Protein AF-A0AAJ5VWS6-F1 (afdb_monomer)

Mean predicted aligned error: 6.66 Å

pLDDT: mean 84.92, std 9.23, range [53.53, 93.94]

Solvent-accessible surface area (backbone atoms only — not comparable to full-atom values): 3849 Å² total; per-residue (Å²): 138,56,67,58,59,52,16,51,53,39,30,52,55,18,49,56,49,26,52,54,27,52,52,50,52,60,44,35,76,69,73,82,41,92,62,62,59,71,57,38,50,50,51,28,52,50,21,51,50,46,24,52,53,18,51,49,49,35,51,50,52,52,51,52,53,51,52,53,53,60,75,74,106

Secondary structure (DSSP, 8-state):
--HHHHHHHHHHHHHHHHHHHHHHHHHHTTTS----HHHHHHHHHHHHHHHHHHHHHHHHHHHHHHHHHHHH-

InterPro domains:
  IPR010930 Flagellar basal-body/hook protein, C-terminal domain [PF06429] (37-70)

Organism: NCBI:txid3121372

Nearest PDB structures (foldseek):
  6tz9-assembly1_A  TM=8.507E-01  e=3.010E+00  Homo sapiens
  8jut-assembly1_D  TM=7.472E-01  e=1.473E+00  Rattus norvegicus
  7aal-assembly1_B  TM=7.802E-01  e=5.402E+00  Homo sapiens
  6zw6-assembly1_A  TM=7.369E-01  e=6.565E+00  Nostoc punctiforme

Structure (mmCIF, N/CA/C/O backbone):
data_AF-A0AAJ5VWS6-F1
#
_entry.id   AF-A0AAJ5VWS6-F1
#
loop_
_atom_site.group_PDB
_atom_site.id
_atom_site.type_symbol
_atom_site.label_atom_id
_atom_site.label_alt_id
_atom_site.label_comp_id
_atom_site.label_asym_id
_atom_site.label_entity_id
_atom_site.label_seq_id
_atom_site.pdbx_PDB_ins_code
_atom_site.Cartn_x
_atom_site.Cartn_y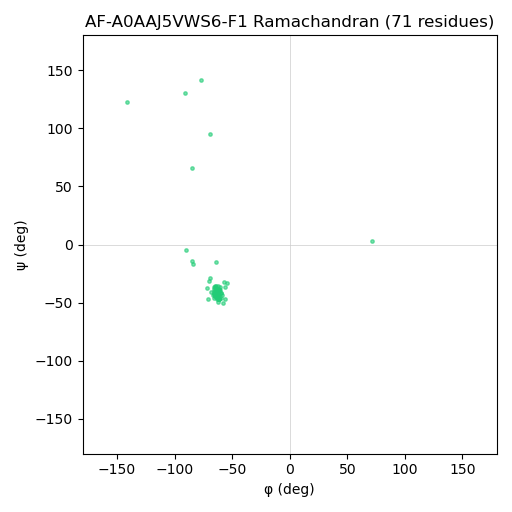
_atom_site.Cartn_z
_atom_site.occupancy
_atom_site.B_iso_or_equiv
_atom_site.auth_seq_id
_atom_site.auth_comp_id
_atom_site.auth_asym_id
_atom_site.auth_atom_id
_atom_site.pdbx_PDB_model_num
ATOM 1 N N . MET A 1 1 ? 3.483 4.562 -20.629 1.00 53.53 1 MET A N 1
ATOM 2 C CA . MET A 1 1 ? 2.909 4.067 -19.359 1.00 53.53 1 MET A CA 1
ATOM 3 C C . MET A 1 1 ? 4.061 3.411 -18.611 1.00 53.53 1 MET A C 1
ATOM 5 O O . MET A 1 1 ? 4.535 2.380 -19.063 1.00 53.53 1 MET A O 1
ATOM 9 N N . ASN A 1 2 ? 4.622 4.075 -17.596 1.00 75.56 2 ASN A N 1
ATOM 10 C CA . ASN A 1 2 ? 5.903 3.666 -17.004 1.00 75.56 2 ASN A CA 1
ATOM 11 C C . ASN A 1 2 ? 5.658 2.702 -15.841 1.00 75.56 2 ASN A C 1
ATOM 13 O O . ASN A 1 2 ? 4.866 3.002 -14.949 1.00 75.56 2 ASN A O 1
ATOM 17 N N . ILE A 1 3 ? 6.354 1.569 -15.814 1.00 77.62 3 ILE A N 1
ATOM 18 C CA . ILE A 1 3 ? 6.194 0.544 -14.772 1.00 77.62 3 ILE A CA 1
ATOM 19 C C . ILE A 1 3 ? 6.438 1.098 -13.355 1.00 77.62 3 ILE A C 1
ATOM 21 O O . ILE A 1 3 ? 5.721 0.744 -12.421 1.00 77.62 3 ILE A O 1
ATOM 25 N N . SER A 1 4 ? 7.334 2.081 -13.215 1.00 80.50 4 SER A N 1
ATOM 26 C CA . SER A 1 4 ? 7.577 2.801 -11.959 1.00 80.50 4 SER A CA 1
ATOM 27 C C . SER A 1 4 ? 6.369 3.622 -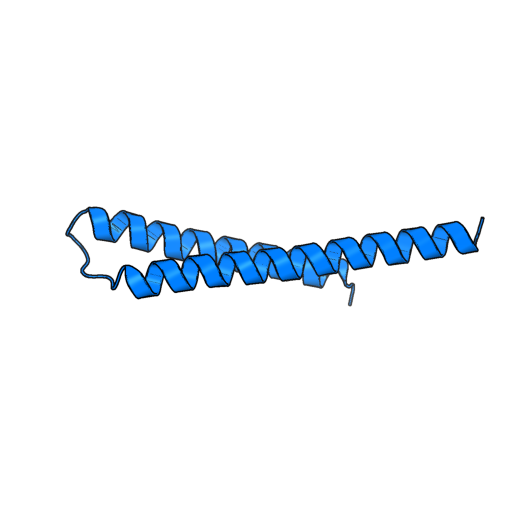11.499 1.00 80.50 4 SER A C 1
ATOM 29 O O . SER A 1 4 ? 6.082 3.663 -10.309 1.00 80.50 4 SER A O 1
ATOM 31 N N . SER A 1 5 ? 5.613 4.233 -12.425 1.00 83.62 5 SER A N 1
ATOM 32 C CA . SER A 1 5 ? 4.378 4.960 -12.078 1.00 83.62 5 SER A CA 1
ATOM 33 C C . SER A 1 5 ? 3.251 4.026 -11.630 1.00 83.62 5 SER A C 1
ATOM 35 O O . SER A 1 5 ? 2.472 4.395 -10.758 1.00 83.62 5 SER A O 1
ATOM 37 N N . ILE A 1 6 ? 3.199 2.801 -12.167 1.00 84.06 6 ILE A N 1
ATOM 38 C CA . ILE A 1 6 ? 2.231 1.774 -11.753 1.00 84.06 6 ILE A CA 1
ATOM 39 C C . ILE A 1 6 ? 2.588 1.253 -10.358 1.00 84.06 6 ILE A C 1
ATOM 41 O O . ILE A 1 6 ? 1.719 1.198 -9.491 1.00 84.06 6 ILE A O 1
ATOM 45 N N . GLY A 1 7 ? 3.865 0.934 -10.121 1.00 85.88 7 GLY A N 1
ATOM 46 C CA . GLY A 1 7 ? 4.350 0.517 -8.803 1.00 85.88 7 GLY A CA 1
ATOM 47 C C . GLY A 1 7 ? 4.122 1.589 -7.735 1.00 85.88 7 GLY A C 1
ATOM 48 O O . GLY A 1 7 ? 3.579 1.292 -6.675 1.00 85.88 7 GLY A O 1
ATOM 49 N N . ALA A 1 8 ? 4.446 2.851 -8.030 1.00 88.62 8 ALA A N 1
ATOM 50 C CA . ALA A 1 8 ? 4.226 3.965 -7.107 1.00 88.62 8 ALA A CA 1
ATOM 51 C C . ALA A 1 8 ? 2.737 4.199 -6.799 1.00 88.62 8 ALA A C 1
ATOM 53 O O . ALA A 1 8 ? 2.368 4.347 -5.635 1.00 88.62 8 ALA A O 1
ATOM 54 N N . ALA A 1 9 ? 1.869 4.180 -7.816 1.00 89.69 9 ALA A N 1
ATOM 55 C CA . ALA A 1 9 ? 0.427 4.329 -7.621 1.00 89.69 9 ALA A CA 1
ATOM 56 C C . ALA A 1 9 ? -0.186 3.153 -6.839 1.00 89.69 9 ALA A C 1
ATOM 58 O O . ALA A 1 9 ? -1.083 3.359 -6.021 1.00 89.69 9 ALA A O 1
ATOM 59 N N . GLY A 1 10 ? 0.303 1.929 -7.069 1.00 87.38 10 GLY A N 1
ATOM 60 C CA . GLY A 1 10 ? -0.095 0.740 -6.316 1.00 87.38 10 GLY A CA 1
ATOM 61 C C . GLY A 1 10 ? 0.294 0.831 -4.842 1.00 87.38 10 GLY A C 1
ATOM 62 O O . GLY A 1 10 ? -0.544 0.596 -3.976 1.00 87.38 10 GLY A O 1
ATOM 63 N N . MET A 1 11 ? 1.526 1.267 -4.558 1.00 89.75 11 MET A N 1
ATOM 64 C CA . MET A 1 11 ? 1.995 1.502 -3.189 1.00 89.75 11 MET A CA 1
ATOM 65 C C . MET A 1 11 ? 1.170 2.574 -2.469 1.00 89.75 11 MET A C 1
ATOM 67 O O . MET A 1 11 ? 0.734 2.331 -1.352 1.00 89.75 11 MET A O 1
ATOM 71 N N . LEU A 1 12 ? 0.900 3.720 -3.107 1.00 93.00 12 LEU A N 1
ATOM 72 C CA . LEU A 1 12 ? 0.073 4.790 -2.524 1.00 93.00 12 LEU A CA 1
ATOM 73 C C . LEU A 1 12 ? -1.327 4.294 -2.151 1.00 93.00 12 LEU A C 1
ATOM 75 O O . LEU A 1 12 ? -1.757 4.445 -1.013 1.00 93.00 12 LEU A O 1
ATOM 79 N N . ARG A 1 13 ? -2.008 3.619 -3.083 1.00 92.25 13 ARG A N 1
ATOM 80 C CA . ARG A 1 13 ? -3.350 3.077 -2.836 1.00 92.25 13 ARG A CA 1
ATOM 81 C C . ARG A 1 13 ? -3.362 2.045 -1.705 1.00 92.25 13 ARG A C 1
ATOM 83 O O . ARG A 1 13 ? -4.319 1.990 -0.934 1.00 92.25 13 ARG A O 1
ATOM 90 N N . ALA A 1 14 ? -2.339 1.196 -1.640 1.00 91.38 14 ALA A N 1
ATOM 91 C CA . ALA A 1 14 ? -2.210 0.204 -0.582 1.00 91.38 14 ALA A CA 1
ATOM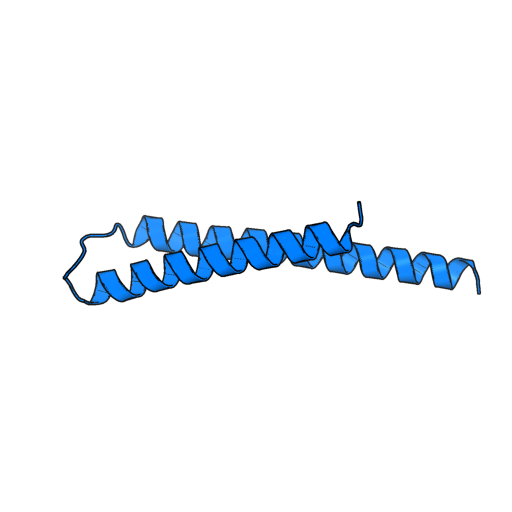 92 C C . ALA A 1 14 ? -1.987 0.870 0.787 1.00 91.38 14 ALA A C 1
ATOM 94 O O . ALA A 1 14 ? -2.618 0.464 1.760 1.00 91.38 14 ALA A O 1
ATOM 95 N N . SER A 1 15 ? -1.177 1.932 0.846 1.00 90.88 15 SER A N 1
ATOM 96 C CA . SER A 1 15 ? -0.985 2.736 2.058 1.00 90.88 15 SER A CA 1
ATOM 97 C C . SER A 1 15 ? -2.284 3.387 2.537 1.00 90.88 15 SER A C 1
ATOM 99 O O . SER A 1 15 ? -2.624 3.243 3.709 1.00 90.88 15 SER A O 1
ATOM 101 N N . ASP A 1 16 ? -3.053 4.014 1.640 1.00 93.94 16 ASP A N 1
ATOM 102 C CA . ASP A 1 16 ? -4.338 4.638 1.992 1.00 93.94 16 ASP A CA 1
ATOM 103 C C . ASP A 1 16 ? -5.320 3.607 2.576 1.00 93.94 16 ASP A C 1
ATOM 105 O O . ASP A 1 16 ? -6.009 3.851 3.569 1.00 93.94 16 ASP A O 1
ATOM 109 N N . ARG A 1 17 ? -5.372 2.409 1.972 1.00 90.56 17 ARG A N 1
ATOM 110 C CA . ARG A 1 17 ? -6.199 1.300 2.467 1.00 90.56 17 ARG A CA 1
ATOM 111 C C . ARG A 1 17 ? -5.736 0.791 3.826 1.00 90.56 17 ARG A C 1
ATOM 113 O O . ARG A 1 17 ? -6.577 0.538 4.685 1.00 90.56 17 ARG A O 1
ATOM 120 N N . PHE A 1 18 ? -4.428 0.652 4.020 1.00 91.94 18 PHE A N 1
ATOM 121 C CA . PHE A 1 18 ? -3.850 0.230 5.290 1.00 91.94 18 PHE A CA 1
ATOM 122 C C . PHE A 1 18 ? -4.193 1.222 6.410 1.00 91.94 18 PHE A C 1
ATOM 124 O O . PHE A 1 18 ? -4.668 0.809 7.466 1.00 91.94 18 PHE A O 1
ATOM 131 N N . GLU A 1 19 ? -4.028 2.524 6.166 1.00 91.56 19 GLU A N 1
ATOM 132 C CA . GLU A 1 19 ? 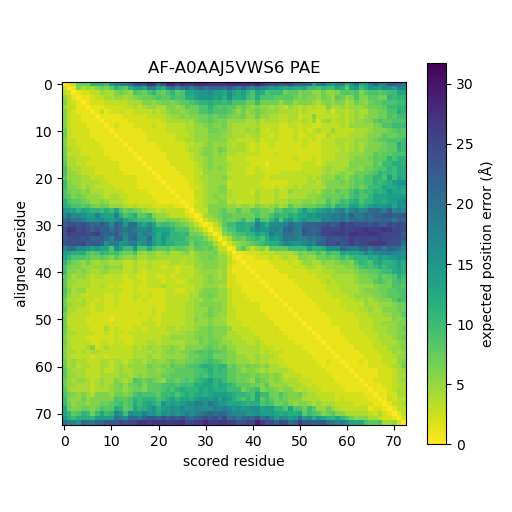-4.347 3.580 7.134 1.00 91.56 19 GLU A CA 1
ATOM 133 C C . GLU A 1 19 ? -5.837 3.595 7.497 1.00 91.56 19 GLU A C 1
ATOM 135 O O . GLU A 1 19 ? -6.200 3.684 8.676 1.00 91.56 19 GLU A O 1
ATOM 140 N N . ALA A 1 20 ? -6.711 3.440 6.501 1.00 90.31 20 ALA A N 1
ATOM 141 C CA . ALA A 1 20 ? -8.147 3.357 6.728 1.00 90.31 20 ALA A CA 1
ATOM 142 C C . ALA A 1 20 ? -8.516 2.151 7.612 1.00 90.31 20 ALA A C 1
ATOM 144 O O . ALA A 1 20 ? -9.305 2.302 8.546 1.00 90.31 20 ALA A O 1
ATOM 145 N N . SER A 1 21 ? -7.942 0.971 7.348 1.00 86.94 21 SER A N 1
ATOM 146 C CA . SER A 1 21 ? -8.177 -0.234 8.158 1.00 86.94 21 SER A CA 1
ATOM 147 C C . SER A 1 21 ? -7.606 -0.098 9.570 1.00 86.94 21 SER A C 1
ATOM 149 O O . SER A 1 21 ? -8.302 -0.394 10.538 1.00 86.94 21 SER A O 1
ATOM 151 N N . ALA A 1 22 ? -6.394 0.441 9.722 1.00 87.06 22 ALA A N 1
ATOM 152 C CA . ALA A 1 22 ? -5.794 0.703 11.030 1.00 87.06 22 ALA A CA 1
ATOM 153 C C . ALA A 1 22 ? -6.638 1.681 11.867 1.00 87.06 22 ALA A C 1
ATOM 155 O O . ALA A 1 22 ? -6.828 1.481 13.068 1.00 87.06 22 ALA A O 1
ATOM 156 N N . THR A 1 23 ? -7.206 2.706 11.225 1.00 88.25 23 THR A N 1
ATOM 157 C CA . THR A 1 23 ? -8.107 3.663 11.879 1.00 88.25 23 THR A CA 1
ATOM 158 C C . THR A 1 23 ? -9.393 2.991 12.361 1.00 88.25 23 THR A C 1
ATOM 160 O O . THR A 1 23 ? -9.835 3.272 13.476 1.00 88.25 23 THR A O 1
ATOM 163 N N . ARG A 1 24 ? -9.983 2.084 11.567 1.00 84.94 24 ARG A N 1
ATOM 164 C CA . ARG A 1 24 ? -11.163 1.303 11.984 1.00 84.94 24 ARG A CA 1
ATOM 165 C C . ARG A 1 24 ? -10.844 0.397 13.173 1.00 84.94 24 ARG A C 1
ATOM 167 O O . ARG A 1 24 ? -11.541 0.466 14.179 1.00 84.94 24 ARG A O 1
ATOM 174 N N . ILE A 1 25 ? -9.725 -0.329 13.126 1.00 85.00 25 ILE A N 1
ATOM 175 C CA . ILE A 1 25 ? -9.246 -1.171 14.238 1.00 85.00 25 ILE A CA 1
ATOM 176 C C . ILE A 1 25 ? -9.083 -0.353 15.528 1.00 85.00 25 ILE A C 1
ATOM 178 O O . ILE A 1 25 ? -9.551 -0.763 16.592 1.00 85.00 25 ILE A O 1
ATOM 182 N N . ALA A 1 26 ? -8.452 0.822 15.441 1.00 85.12 26 ALA A N 1
ATOM 183 C CA . ALA A 1 26 ? -8.252 1.700 16.592 1.00 85.12 26 ALA A CA 1
ATOM 184 C C . ALA A 1 26 ? -9.581 2.190 17.192 1.00 85.12 26 ALA A C 1
ATOM 186 O O . ALA A 1 26 ? -9.703 2.302 18.412 1.00 85.12 26 ALA A O 1
ATOM 187 N N . ARG A 1 27 ? -10.593 2.445 16.351 1.00 82.19 27 ARG A N 1
ATOM 188 C CA . ARG A 1 27 ? -11.935 2.860 16.790 1.00 82.19 27 ARG A CA 1
ATOM 189 C C . ARG A 1 27 ? -12.718 1.727 17.441 1.00 82.19 27 ARG A C 1
ATOM 191 O O . ARG A 1 27 ? -13.359 1.977 18.461 1.00 82.19 27 ARG A O 1
ATOM 198 N N . THR A 1 28 ? -12.596 0.491 16.960 1.00 78.06 28 THR A N 1
ATOM 199 C CA . THR A 1 28 ? -13.211 -0.692 17.593 1.00 78.06 28 THR A CA 1
ATOM 200 C C . THR A 1 28 ? -12.782 -0.843 19.056 1.00 78.06 28 THR A C 1
ATOM 202 O O . THR A 1 28 ? -13.600 -1.156 19.920 1.00 78.06 28 THR A O 1
ATOM 205 N N . GLY A 1 29 ? -11.525 -0.517 19.380 1.00 69.25 29 GLY A N 1
ATOM 206 C CA . GLY A 1 29 ? -11.014 -0.523 20.758 1.00 69.25 29 GLY A CA 1
ATOM 207 C C . GLY A 1 29 ? -11.670 0.495 21.706 1.00 69.25 29 GLY A C 1
ATOM 208 O O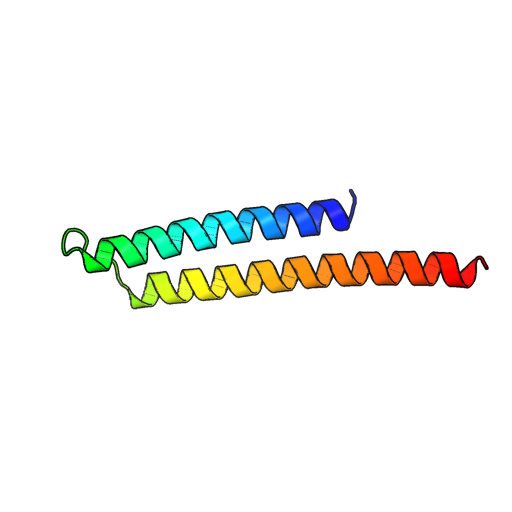 . GLY A 1 29 ? -11.530 0.369 22.919 1.00 69.25 29 GLY A O 1
ATOM 209 N N . THR A 1 30 ? -12.405 1.484 21.185 1.00 74.19 30 THR A N 1
ATOM 210 C CA . THR A 1 30 ? -13.083 2.524 21.985 1.00 74.19 30 THR A CA 1
ATOM 211 C C . THR A 1 30 ? -14.511 2.153 22.397 1.00 74.19 30 THR A C 1
ATOM 213 O O . THR A 1 30 ? -15.155 2.907 23.125 1.00 74.19 30 THR A O 1
ATOM 216 N N . GLY A 1 31 ? -15.026 1.006 21.935 1.00 64.75 31 GLY A N 1
ATOM 217 C CA . GLY A 1 31 ? -16.380 0.533 22.246 1.00 64.75 31 GLY A CA 1
ATOM 218 C C . GLY A 1 31 ? -17.513 1.324 21.577 1.00 64.75 31 GLY A C 1
ATOM 219 O O . GLY A 1 31 ? -18.677 1.027 21.830 1.00 64.75 31 GLY A O 1
ATOM 220 N N . GLN A 1 32 ? -17.200 2.312 20.729 1.00 61.12 32 GLN A N 1
ATOM 221 C CA . GLN A 1 32 ? -18.199 3.090 19.982 1.00 61.12 32 GLN A CA 1
ATOM 222 C C . GLN A 1 32 ? -18.648 2.427 18.673 1.00 61.12 32 GLN A C 1
ATOM 224 O O . GLN A 1 32 ? -19.658 2.832 18.104 1.00 61.12 32 GLN A O 1
ATOM 229 N N . GLU A 1 33 ? -17.925 1.409 18.203 1.00 60.69 33 GLU A N 1
ATOM 230 C CA . GLU A 1 33 ? -18.174 0.757 16.919 1.00 60.69 33 GLU A CA 1
ATOM 231 C C . GLU A 1 33 ? -17.954 -0.754 17.058 1.00 60.69 33 GLU A C 1
ATOM 233 O O . GLU A 1 33 ? -16.880 -1.205 17.457 1.00 60.69 33 GLU A O 1
ATOM 238 N N . THR A 1 34 ? -18.974 -1.554 16.740 1.00 60.97 34 THR A N 1
ATOM 239 C CA . THR A 1 34 ? -18.856 -3.014 16.625 1.00 60.97 34 THR A CA 1
ATOM 240 C C . THR A 1 34 ? -18.373 -3.354 15.218 1.00 60.97 34 THR A C 1
ATOM 242 O O . THR A 1 34 ? -19.132 -3.900 14.418 1.00 60.97 34 THR A O 1
ATOM 245 N N . SER A 1 35 ? -17.147 -2.962 14.872 1.00 63.38 35 SER A N 1
ATOM 246 C CA . SER A 1 35 ? -16.532 -3.454 13.637 1.00 63.38 35 SER A CA 1
ATOM 247 C C . SER A 1 35 ? -16.033 -4.880 13.860 1.00 63.38 35 SER A C 1
ATOM 249 O O . SER A 1 35 ? -15.520 -5.203 14.937 1.00 63.38 35 SER A O 1
ATOM 251 N N . ASP A 1 36 ? -16.187 -5.743 12.855 1.00 76.81 36 ASP A N 1
ATOM 252 C CA . ASP A 1 36 ? -15.598 -7.078 12.885 1.00 76.81 36 ASP A CA 1
ATOM 253 C C . ASP A 1 36 ? -14.076 -6.956 12.766 1.00 76.81 36 ASP A C 1
ATOM 255 O O . ASP A 1 36 ? -13.507 -6.863 11.676 1.00 76.81 36 ASP A O 1
ATOM 259 N N . LEU A 1 37 ? -13.420 -6.953 13.926 1.00 80.62 37 LEU A N 1
ATOM 260 C CA . LEU A 1 37 ? -11.975 -6.822 14.052 1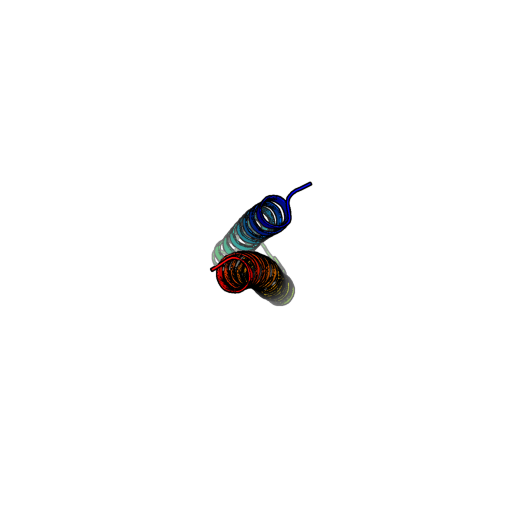.00 80.62 37 LEU A CA 1
ATOM 261 C C . LEU A 1 37 ? -11.228 -7.870 13.217 1.00 80.62 37 LEU A C 1
ATOM 263 O O . LEU A 1 37 ? -10.154 -7.575 12.696 1.00 80.62 37 LEU A O 1
ATOM 267 N N . ALA A 1 38 ? -11.783 -9.078 13.068 1.00 83.06 38 ALA A N 1
ATOM 268 C CA . ALA A 1 38 ? -11.159 -10.116 12.257 1.00 83.06 38 ALA A CA 1
ATOM 269 C C . ALA A 1 38 ? -11.116 -9.705 10.778 1.00 83.06 38 ALA A C 1
ATOM 271 O O . ALA A 1 38 ? -10.071 -9.827 10.137 1.00 83.06 38 ALA A O 1
ATOM 272 N N . THR A 1 39 ? -12.215 -9.152 10.262 1.00 86.75 39 THR A N 1
ATOM 273 C CA . THR A 1 39 ? -12.298 -8.646 8.887 1.00 86.75 39 THR A CA 1
ATOM 274 C C . THR A 1 39 ? -11.371 -7.446 8.671 1.00 86.75 39 THR A C 1
ATOM 276 O O . THR A 1 39 ? -10.598 -7.442 7.713 1.00 86.75 39 THR A O 1
ATOM 279 N N . ASP A 1 40 ? -11.355 -6.467 9.582 1.00 85.62 40 ASP A N 1
ATOM 280 C CA . ASP A 1 40 ? -10.489 -5.285 9.437 1.00 85.62 40 ASP A CA 1
ATOM 281 C C . ASP A 1 40 ? -8.989 -5.634 9.473 1.00 85.62 40 ASP A C 1
ATOM 283 O O . ASP A 1 40 ? -8.184 -5.034 8.752 1.00 85.62 40 ASP A O 1
ATOM 287 N N . VAL A 1 41 ? -8.594 -6.623 10.283 1.00 87.38 41 VAL A N 1
ATOM 288 C CA . VAL A 1 41 ? -7.209 -7.117 10.325 1.00 87.38 41 VAL A CA 1
ATOM 289 C C . VAL A 1 41 ? -6.838 -7.833 9.025 1.00 87.38 41 VAL A C 1
ATOM 291 O O . VAL A 1 41 ? -5.738 -7.623 8.514 1.00 87.38 41 VAL A O 1
ATOM 294 N N . VAL A 1 42 ? -7.736 -8.641 8.456 1.00 91.19 42 VAL A N 1
ATOM 295 C CA . VAL A 1 42 ? -7.505 -9.298 7.156 1.00 91.19 42 VAL A CA 1
ATOM 296 C C . VAL A 1 42 ? -7.382 -8.270 6.031 1.00 91.19 42 VAL A C 1
ATOM 298 O O . VAL A 1 42 ? -6.495 -8.395 5.182 1.00 91.19 42 VAL A O 1
ATOM 301 N N . ASP A 1 43 ? -8.206 -7.226 6.044 1.00 89.94 43 ASP A N 1
ATOM 302 C CA . ASP A 1 43 ? -8.103 -6.117 5.093 1.00 89.94 43 ASP A CA 1
ATOM 303 C C . ASP A 1 43 ? -6.759 -5.389 5.222 1.00 89.94 43 ASP A C 1
ATOM 305 O O . ASP A 1 43 ? -6.117 -5.075 4.218 1.00 89.94 43 ASP A O 1
ATOM 309 N N . MET A 1 44 ? -6.298 -5.155 6.454 1.00 90.44 44 MET A N 1
ATOM 310 C CA . MET A 1 44 ? -4.988 -4.559 6.721 1.00 90.44 44 MET A CA 1
ATOM 311 C C . MET A 1 44 ? -3.839 -5.446 6.206 1.00 90.44 44 MET A C 1
ATOM 313 O O . MET A 1 44 ? -2.931 -4.946 5.540 1.00 90.44 44 MET A O 1
ATOM 317 N N . MET A 1 45 ? -3.894 -6.762 6.443 1.00 91.69 45 MET A N 1
ATOM 318 C CA . MET A 1 45 ? -2.907 -7.720 5.920 1.00 91.69 45 MET A CA 1
ATOM 319 C C . MET A 1 45 ? -2.917 -7.780 4.388 1.00 91.69 45 MET A C 1
ATOM 321 O O . MET A 1 45 ? -1.863 -7.847 3.756 1.00 91.69 45 MET A O 1
ATOM 325 N N . SER A 1 46 ? -4.098 -7.726 3.775 1.00 92.56 46 SER A N 1
ATOM 326 C CA . SER A 1 46 ? -4.240 -7.726 2.317 1.00 92.56 46 SER A CA 1
ATOM 327 C C . SER A 1 46 ? -3.634 -6.461 1.705 1.00 92.56 46 SER A C 1
ATOM 3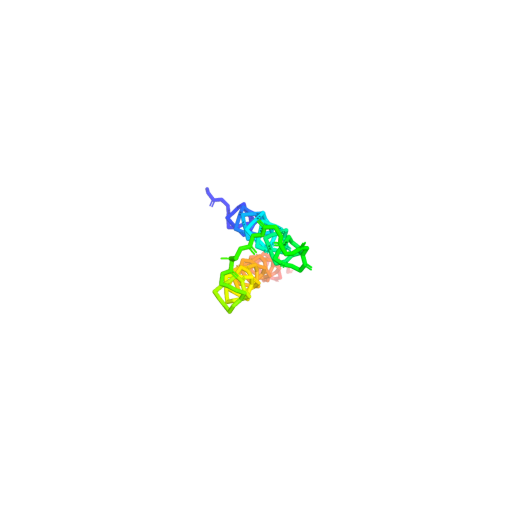29 O O . SER A 1 46 ? -2.882 -6.546 0.734 1.00 92.56 46 SER A O 1
ATOM 331 N N . ALA A 1 47 ? -3.864 -5.299 2.325 1.00 91.44 47 ALA A N 1
ATOM 332 C CA . ALA A 1 47 ? -3.234 -4.044 1.919 1.00 91.44 47 ALA A CA 1
ATOM 333 C C . ALA A 1 47 ? -1.697 -4.101 2.029 1.00 91.44 47 ALA A C 1
ATOM 335 O O . ALA A 1 47 ? -0.991 -3.615 1.146 1.00 91.44 47 ALA A O 1
ATOM 336 N N . GLU A 1 48 ? -1.155 -4.750 3.063 1.00 91.81 48 GLU A N 1
ATOM 337 C CA . GLU A 1 48 ? 0.291 -4.964 3.194 1.00 91.81 48 GLU A CA 1
ATOM 338 C C . GLU A 1 48 ? 0.857 -5.835 2.055 1.00 91.81 48 GLU A C 1
ATOM 340 O O . GLU A 1 48 ? 1.924 -5.542 1.502 1.00 91.81 48 GLU A O 1
ATOM 345 N N . ILE A 1 49 ? 0.145 -6.901 1.675 1.00 93.94 49 ILE A N 1
ATOM 346 C CA . ILE A 1 49 ? 0.530 -7.774 0.558 1.00 93.94 49 ILE A CA 1
ATOM 347 C C . ILE A 1 49 ? 0.528 -6.989 -0.762 1.00 93.94 49 ILE A C 1
ATOM 349 O O . ILE A 1 49 ? 1.502 -7.071 -1.517 1.00 93.94 49 ILE A O 1
ATOM 353 N N . ASP A 1 50 ? -0.506 -6.184 -1.012 1.00 91.06 50 ASP A N 1
ATOM 354 C CA . ASP A 1 50 ? -0.618 -5.339 -2.208 1.00 91.06 50 ASP A CA 1
ATOM 355 C C . ASP A 1 50 ? 0.523 -4.311 -2.294 1.00 91.06 50 ASP A C 1
ATOM 357 O O . ASP A 1 50 ? 1.109 -4.089 -3.365 1.00 91.06 50 ASP A O 1
ATOM 361 N N . PHE A 1 51 ? 0.898 -3.721 -1.155 1.00 92.38 51 PHE A N 1
ATOM 362 C CA . PHE A 1 51 ? 2.045 -2.822 -1.062 1.00 92.38 51 PHE A CA 1
ATOM 363 C C . PHE A 1 51 ? 3.347 -3.549 -1.420 1.00 92.38 51 PHE A C 1
ATOM 365 O O . PHE A 1 51 ? 4.117 -3.084 -2.265 1.00 92.38 51 PHE A O 1
ATOM 372 N N . LYS A 1 52 ? 3.584 -4.727 -0.828 1.00 92.19 52 LYS A N 1
ATOM 373 C CA . LYS A 1 52 ? 4.778 -5.549 -1.093 1.00 92.19 52 LYS A CA 1
ATOM 374 C C . LYS A 1 52 ? 4.869 -5.982 -2.555 1.00 92.19 52 LYS A C 1
ATOM 376 O O . LYS A 1 52 ? 5.960 -5.959 -3.129 1.00 92.19 52 LYS A O 1
ATOM 381 N N . ALA A 1 53 ? 3.747 -6.349 -3.171 1.00 92.06 53 ALA A N 1
ATOM 382 C CA . ALA A 1 53 ? 3.689 -6.689 -4.588 1.00 92.06 53 ALA A CA 1
ATOM 383 C C . ALA A 1 53 ? 4.091 -5.491 -5.462 1.00 92.06 53 ALA A C 1
ATOM 385 O O . ALA A 1 53 ? 4.958 -5.614 -6.331 1.00 92.06 53 ALA A O 1
ATOM 386 N N . SER A 1 54 ? 3.539 -4.312 -5.170 1.00 90.19 54 SER A N 1
ATOM 387 C CA . SER A 1 54 ? 3.857 -3.066 -5.876 1.00 90.19 54 SER A CA 1
ATOM 388 C C . SER A 1 54 ? 5.331 -2.663 -5.709 1.00 90.19 54 SER A C 1
ATOM 390 O O . SER A 1 54 ? 5.992 -2.294 -6.682 1.00 90.19 54 SER A O 1
ATOM 392 N N . ALA A 1 55 ? 5.892 -2.827 -4.508 1.00 91.19 55 ALA A N 1
ATOM 393 C CA . ALA A 1 55 ? 7.311 -2.598 -4.244 1.00 91.19 55 ALA A CA 1
ATOM 394 C C . ALA A 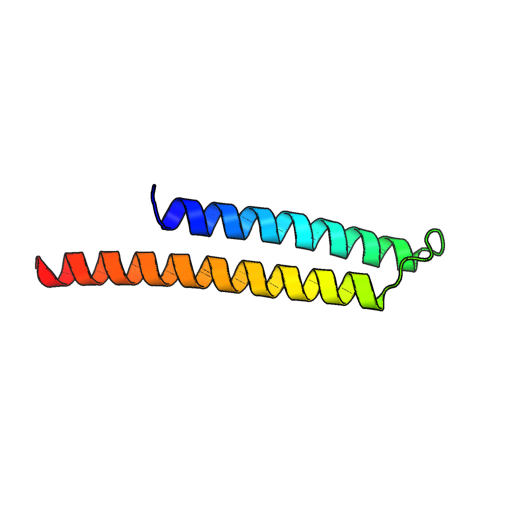1 55 ? 8.216 -3.575 -5.016 1.00 91.19 55 ALA A C 1
ATOM 396 O O . ALA A 1 55 ? 9.269 -3.185 -5.524 1.00 91.19 55 ALA A O 1
ATOM 397 N N . LYS A 1 56 ? 7.810 -4.845 -5.156 1.00 91.69 56 LYS A N 1
ATOM 398 C CA . LYS A 1 56 ? 8.547 -5.840 -5.951 1.00 91.69 56 LYS A CA 1
ATOM 399 C C . LYS A 1 56 ? 8.577 -5.475 -7.436 1.00 91.69 56 LYS A C 1
ATOM 401 O O . LYS A 1 56 ? 9.627 -5.605 -8.059 1.00 91.69 56 LYS A O 1
ATOM 406 N N . ILE A 1 57 ? 7.466 -4.979 -7.982 1.00 88.94 57 ILE A N 1
ATOM 407 C CA . ILE A 1 57 ? 7.406 -4.476 -9.364 1.00 88.94 57 ILE A CA 1
ATOM 408 C C . ILE A 1 57 ? 8.406 -3.330 -9.555 1.00 88.94 57 ILE A C 1
ATOM 410 O O . ILE A 1 57 ? 9.136 -3.305 -10.543 1.00 88.94 57 ILE A O 1
ATOM 414 N N . MET A 1 58 ? 8.488 -2.413 -8.589 1.00 89.00 58 MET A N 1
ATOM 415 C CA . MET A 1 58 ? 9.428 -1.293 -8.647 1.00 89.00 58 MET A CA 1
ATOM 416 C C . MET A 1 58 ? 10.893 -1.753 -8.577 1.00 89.00 58 MET A C 1
ATOM 418 O O . MET A 1 58 ? 11.721 -1.236 -9.321 1.00 89.00 58 MET A O 1
ATOM 422 N N . LYS A 1 59 ? 11.207 -2.773 -7.763 1.00 89.69 59 LYS A N 1
ATOM 423 C CA . LYS A 1 59 ? 12.542 -3.401 -7.746 1.00 89.69 59 LYS A CA 1
ATOM 424 C C . LYS A 1 59 ? 12.897 -4.064 -9.075 1.00 89.69 59 LYS A C 1
ATOM 426 O O . LYS A 1 59 ? 14.012 -3.898 -9.546 1.00 89.69 59 LYS A O 1
ATOM 431 N N . MET A 1 60 ? 11.959 -4.784 -9.692 1.00 89.12 60 MET A N 1
ATOM 432 C CA . MET A 1 60 ? 12.201 -5.383 -11.009 1.00 89.12 60 MET A CA 1
ATOM 433 C C . MET A 1 60 ? 12.433 -4.320 -12.082 1.00 89.12 60 MET A C 1
ATOM 435 O O . MET A 1 60 ? 13.302 -4.490 -12.927 1.00 89.12 60 MET A O 1
ATOM 439 N N . ALA A 1 61 ? 11.694 -3.210 -12.040 1.00 87.25 61 ALA A N 1
ATOM 440 C CA . ALA A 1 61 ? 11.915 -2.099 -12.958 1.00 87.25 61 ALA A CA 1
ATOM 441 C C . ALA A 1 61 ? 13.335 -1.517 -12.840 1.00 87.25 61 ALA A C 1
ATOM 443 O O . ALA A 1 61 ? 13.964 -1.231 -13.858 1.00 87.25 61 ALA A O 1
ATOM 444 N N . ASP A 1 62 ? 13.839 -1.373 -11.612 1.00 86.88 62 ASP A N 1
ATOM 445 C CA . ASP A 1 62 ? 15.207 -0.923 -11.337 1.00 86.88 62 ASP A CA 1
ATOM 446 C C . ASP A 1 62 ? 16.255 -1.930 -11.842 1.00 86.88 62 ASP A C 1
ATOM 448 O O . ASP A 1 62 ? 17.205 -1.559 -12.530 1.00 86.88 62 ASP A O 1
ATOM 452 N N . GLU A 1 63 ? 16.037 -3.224 -11.600 1.00 90.00 63 GLU A N 1
ATOM 453 C CA . GLU A 1 63 ? 16.916 -4.296 -12.079 1.00 90.00 63 GLU A CA 1
ATOM 454 C C . GLU A 1 63 ? 16.977 -4.357 -13.614 1.00 90.00 63 GLU A C 1
ATOM 456 O O . GLU A 1 63 ? 18.061 -4.472 -14.187 1.00 90.00 63 GLU A O 1
ATOM 461 N N . MET A 1 64 ? 15.840 -4.195 -14.298 1.00 87.12 64 MET A N 1
ATOM 462 C CA . MET A 1 64 ? 15.786 -4.114 -15.762 1.00 87.12 64 MET A CA 1
ATOM 463 C C . MET A 1 64 ? 16.549 -2.897 -16.298 1.00 87.12 64 MET A C 1
ATOM 465 O O . MET A 1 64 ? 17.279 -3.009 -17.286 1.00 87.12 64 MET A O 1
ATOM 469 N N . ALA A 1 65 ? 16.407 -1.737 -15.649 1.00 88.12 65 ALA A N 1
ATOM 470 C CA . ALA A 1 65 ? 17.142 -0.534 -16.024 1.00 88.12 65 ALA A CA 1
ATOM 471 C C . ALA A 1 65 ? 18.653 -0.734 -15.845 1.00 88.12 65 ALA A C 1
ATOM 473 O O . ALA A 1 65 ? 19.428 -0.422 -16.749 1.00 88.12 65 ALA A O 1
ATOM 474 N N . ARG A 1 66 ? 19.070 -1.330 -14.723 1.00 90.44 66 ARG A N 1
ATOM 475 C CA . ARG A 1 66 ? 20.474 -1.645 -14.447 1.00 90.44 66 ARG A CA 1
ATOM 476 C C . ARG A 1 66 ? 21.053 -2.632 -15.453 1.00 90.44 66 ARG A C 1
ATOM 478 O O . ARG A 1 66 ? 22.126 -2.374 -15.981 1.00 90.44 66 ARG A O 1
ATOM 485 N N . SER A 1 67 ? 20.341 -3.718 -15.750 1.00 90.75 67 SER A N 1
ATOM 486 C CA . SER A 1 67 ? 20.765 -4.700 -16.755 1.00 90.75 67 SER A CA 1
ATOM 487 C C . SER A 1 67 ? 20.906 -4.069 -18.142 1.00 90.75 67 SER A C 1
ATOM 489 O O . SER A 1 67 ? 21.841 -4.390 -18.866 1.00 90.75 67 SER A O 1
ATOM 491 N N . THR A 1 68 ? 20.028 -3.127 -18.499 1.00 87.69 68 THR A N 1
ATOM 492 C CA . THR A 1 68 ? 20.134 -2.400 -19.773 1.00 87.69 68 THR A CA 1
ATOM 493 C C . THR A 1 68 ? 21.383 -1.519 -19.818 1.00 87.69 68 THR A C 1
ATOM 495 O O . THR A 1 68 ? 22.061 -1.482 -20.839 1.00 87.69 68 THR A O 1
ATOM 498 N N . ILE A 1 69 ? 21.704 -0.825 -18.720 1.00 91.38 69 ILE A N 1
ATOM 499 C CA .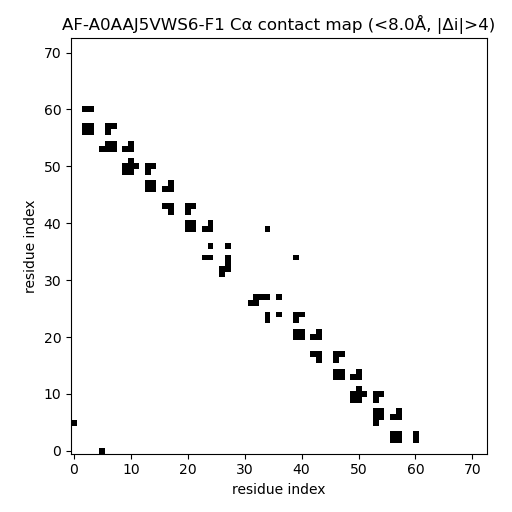 ILE A 1 69 ? 22.933 -0.024 -18.616 1.00 91.38 69 ILE A CA 1
ATOM 500 C C . ILE A 1 69 ? 24.174 -0.920 -18.704 1.00 91.38 69 ILE A C 1
ATOM 502 O O . ILE A 1 69 ? 25.114 -0.566 -19.404 1.00 91.38 69 ILE A O 1
ATOM 506 N N . ASP A 1 70 ? 24.161 -2.073 -18.037 1.00 90.12 70 ASP A N 1
ATOM 507 C CA . ASP A 1 70 ? 25.279 -3.025 -18.016 1.00 90.12 70 ASP A CA 1
ATOM 508 C C . ASP A 1 70 ? 25.561 -3.634 -19.401 1.00 90.12 70 ASP A C 1
ATOM 510 O O . ASP A 1 70 ? 26.711 -3.813 -19.770 1.00 90.12 70 ASP A O 1
ATOM 514 N N . ILE A 1 71 ? 24.524 -3.885 -20.213 1.00 84.12 71 ILE A N 1
ATOM 515 C CA . ILE A 1 71 ? 24.679 -4.358 -21.603 1.00 84.12 71 ILE A CA 1
ATOM 516 C C . ILE A 1 71 ? 25.277 -3.280 -22.524 1.00 84.12 71 ILE A C 1
ATOM 518 O O . ILE A 1 71 ? 25.888 -3.610 -23.540 1.00 84.12 71 ILE A O 1
ATOM 522 N N . LEU A 1 72 ? 25.052 -1.998 -22.223 1.00 75.38 72 LEU A N 1
ATOM 523 C CA . LEU A 1 72 ? 25.559 -0.880 -23.027 1.00 75.38 72 LEU A CA 1
ATOM 524 C C . LEU A 1 72 ? 27.002 -0.476 -22.677 1.00 75.38 72 LEU A C 1
ATOM 526 O O . LEU A 1 72 ? 27.600 0.272 -23.453 1.00 75.38 72 LEU A O 1
ATOM 530 N N . ALA A 1 73 ? 27.515 -0.903 -21.521 1.00 64.94 73 ALA A N 1
ATOM 531 C CA . ALA A 1 73 ? 28.865 -0.611 -21.036 1.00 64.94 73 ALA A CA 1
ATOM 532 C C . ALA A 1 73 ? 29.903 -1.592 -21.605 1.00 64.94 73 ALA A C 1
ATOM 534 O O . ALA A 1 73 ? 31.045 -1.134 -21.844 1.00 64.94 73 ALA A O 1
#

Radius of gyration: 17.58 Å; Cα contacts (8 Å, |Δi|>4): 57; chains: 1; bounding box: 48×15×45 Å

Foldseek 3Di:
DALLVVLVVQLVVLVVQLVVLVVVLVVVVVVPDPDPNVVSVVSNVVSVVSNVVSVVSNVVSVVVVVVVVVVVD

Sequence (73 aa):
MNISSIGAAGMLRASDRFEASATRIARTGTGQETSDLATDVVDMMSAEIDFKASAKIMKMADEMARSTIDILA